Protein AF-A0A3N0DZB9-F1 (afdb_monomer)

Foldseek 3Di:
DVVVQVVQQVVQVQFPAHTDVLLVVLLVVQLVCVVVVCVVVVHDDDPDVVVSSVVSNVCSSPGD

Solvent-accessible surface area (backbone atoms only — not com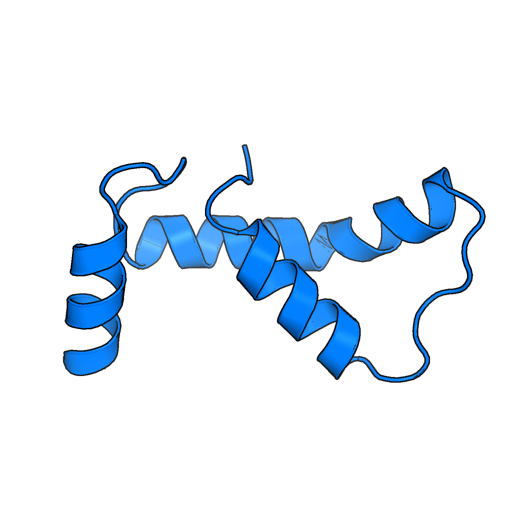parable to full-atom values): 3727 Å² total; per-residue (Å²): 111,67,68,59,47,55,55,44,54,72,56,28,85,85,30,72,38,67,41,64,68,41,40,52,52,35,30,53,54,37,60,76,46,54,68,52,58,28,62,76,71,72,46,79,77,72,93,50,68,66,57,58,52,51,52,24,62,72,44,25,48,74,47,133

Structure (mmCIF, N/CA/C/O backbone):
data_AF-A0A3N0DZB9-F1
#
_entry.id   AF-A0A3N0DZB9-F1
#
loop_
_atom_site.group_PDB
_atom_site.id
_atom_site.type_symbol
_atom_site.label_atom_id
_atom_site.label_alt_id
_atom_site.label_comp_id
_atom_site.label_asym_id
_atom_site.label_entity_id
_atom_site.label_seq_id
_atom_site.pdbx_PDB_ins_code
_atom_site.Cartn_x
_atom_site.Cartn_y
_atom_site.Cartn_z
_atom_site.occupancy
_atom_site.B_iso_or_equiv
_atom_site.auth_seq_id
_atom_site.auth_comp_id
_atom_site.auth_asym_id
_atom_site.auth_atom_id
_atom_site.pdbx_PDB_model_num
ATOM 1 N N . MET A 1 1 ? -4.288 -5.797 -19.798 1.00 51.41 1 MET A N 1
ATOM 2 C CA . MET A 1 1 ? -2.904 -5.914 -1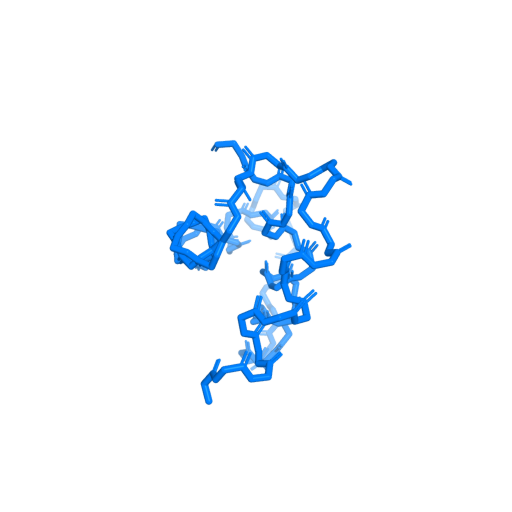9.285 1.00 51.41 1 MET A CA 1
ATOM 3 C C . MET A 1 1 ? -1.935 -4.957 -19.969 1.00 51.41 1 MET A C 1
ATOM 5 O O . MET A 1 1 ? -1.119 -4.377 -19.273 1.00 51.41 1 MET A O 1
ATOM 9 N N . GLU A 1 2 ? -2.021 -4.753 -21.286 1.00 58.53 2 GLU A N 1
ATOM 10 C CA . GLU A 1 2 ? -1.094 -3.879 -22.032 1.00 58.53 2 GLU A CA 1
ATOM 11 C C . GLU A 1 2 ? -1.223 -2.385 -21.682 1.00 58.53 2 GLU A C 1
ATOM 13 O O . GLU A 1 2 ? -0.218 -1.721 -21.471 1.00 58.53 2 GLU A O 1
ATOM 18 N N . LEU A 1 3 ? -2.452 -1.890 -21.483 1.00 55.16 3 LEU A N 1
ATOM 19 C CA . LEU A 1 3 ? -2.711 -0.521 -21.008 1.00 55.16 3 LEU A CA 1
ATOM 20 C C . LEU A 1 3 ? -2.096 -0.236 -19.630 1.00 55.16 3 LEU A C 1
ATOM 22 O O . LEU A 1 3 ? -1.467 0.795 -19.450 1.00 55.16 3 LEU A O 1
ATOM 26 N N . VAL A 1 4 ? -2.229 -1.168 -18.682 1.00 56.84 4 VAL A N 1
ATOM 27 C CA . VAL A 1 4 ? -1.656 -1.027 -17.330 1.00 56.84 4 VAL A CA 1
ATOM 28 C C . VAL A 1 4 ? -0.126 -1.042 -17.383 1.00 56.84 4 VAL A C 1
ATOM 30 O O . VAL A 1 4 ? 0.515 -0.241 -16.716 1.00 56.84 4 VAL A O 1
ATOM 33 N N . ARG A 1 5 ? 0.474 -1.893 -18.230 1.00 62.66 5 ARG A N 1
ATOM 34 C CA . ARG A 1 5 ? 1.929 -1.877 -18.467 1.00 62.66 5 ARG A CA 1
ATOM 35 C C . ARG A 1 5 ? 2.398 -0.547 -19.063 1.00 62.66 5 ARG A C 1
ATOM 37 O O . ARG A 1 5 ? 3.437 -0.048 -18.650 1.00 62.66 5 ARG A O 1
ATOM 44 N N . ALA A 1 6 ? 1.649 0.019 -20.009 1.00 64.00 6 ALA A N 1
ATOM 45 C CA . ALA A 1 6 ? 1.987 1.294 -20.641 1.00 64.00 6 ALA A CA 1
ATOM 46 C C . ALA A 1 6 ? 1.861 2.489 -19.679 1.00 64.00 6 ALA A C 1
ATOM 48 O O . ALA A 1 6 ? 2.668 3.413 -19.749 1.00 64.00 6 ALA A O 1
ATOM 49 N N . ASP A 1 7 ? 0.880 2.458 -18.775 1.00 62.44 7 ASP A N 1
ATOM 50 C CA . ASP A 1 7 ? 0.668 3.514 -17.781 1.00 62.44 7 ASP A CA 1
ATOM 51 C C . ASP A 1 7 ? 1.753 3.487 -16.691 1.00 62.44 7 ASP A C 1
ATOM 53 O O . ASP A 1 7 ? 2.332 4.521 -16.367 1.00 62.44 7 ASP A O 1
ATOM 57 N N . LEU A 1 8 ? 2.139 2.293 -16.222 1.00 62.84 8 LEU A N 1
ATOM 58 C CA . LEU A 1 8 ? 3.257 2.115 -15.283 1.00 62.84 8 LEU A CA 1
ATOM 59 C C . LEU A 1 8 ? 4.609 2.489 -15.906 1.00 62.84 8 LEU A C 1
ATOM 61 O O . LEU A 1 8 ? 5.437 3.117 -15.256 1.00 62.84 8 LEU A O 1
ATOM 65 N N . ALA A 1 9 ? 4.823 2.176 -17.188 1.00 63.38 9 ALA A N 1
ATOM 66 C CA . ALA A 1 9 ? 6.040 2.566 -17.902 1.00 63.38 9 ALA A CA 1
ATOM 67 C C . ALA A 1 9 ? 6.183 4.092 -18.068 1.00 63.38 9 ALA A C 1
ATOM 69 O O . ALA A 1 9 ? 7.299 4.585 -18.179 1.00 63.38 9 ALA A O 1
ATOM 70 N N . ARG A 1 10 ? 5.077 4.853 -18.066 1.00 63.78 10 ARG A N 1
ATOM 71 C CA . ARG A 1 10 ? 5.105 6.327 -18.086 1.00 63.78 10 ARG A CA 1
ATOM 72 C C . ARG A 1 10 ? 5.460 6.955 -16.738 1.00 63.78 10 ARG A C 1
ATOM 74 O O . ARG A 1 10 ? 5.862 8.113 -16.731 1.00 63.78 10 ARG A O 1
ATOM 81 N N . GLY A 1 11 ? 5.268 6.233 -15.633 1.00 59.53 11 GLY A N 1
ATOM 82 C CA . GLY A 1 11 ? 5.602 6.681 -14.277 1.00 59.53 11 GLY A CA 1
ATOM 83 C C . GLY A 1 11 ? 6.974 6.220 -13.781 1.00 59.53 11 GLY A C 1
ATOM 84 O O . GLY A 1 11 ? 7.404 6.686 -12.736 1.00 59.53 11 GLY A O 1
ATOM 85 N N . ALA A 1 12 ? 7.650 5.335 -14.525 1.00 59.62 12 ALA A N 1
ATOM 86 C CA . ALA A 1 12 ? 8.882 4.667 -14.099 1.00 59.62 12 ALA A CA 1
ATOM 87 C C . ALA A 1 12 ? 10.088 5.607 -13.903 1.00 59.62 12 ALA A C 1
ATOM 89 O O . ALA A 1 12 ? 10.980 5.279 -13.125 1.00 59.62 12 ALA A O 1
ATOM 90 N N . ASP A 1 13 ? 10.110 6.776 -14.556 1.00 58.91 13 ASP A N 1
ATOM 91 C CA . ASP A 1 13 ? 11.129 7.800 -14.305 1.00 58.91 13 ASP A CA 1
ATOM 92 C C . ASP A 1 13 ? 10.960 8.356 -12.876 1.00 58.91 13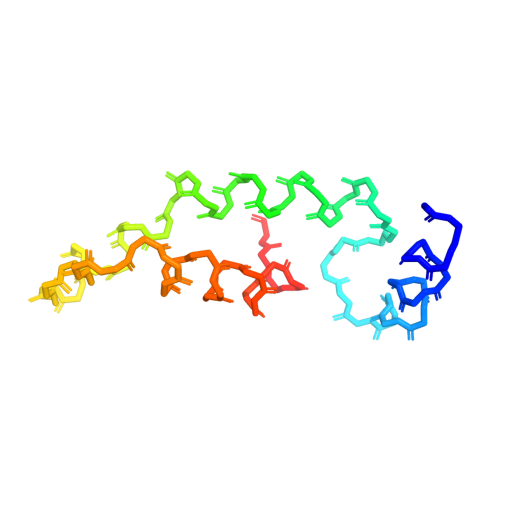 ASP A C 1
ATOM 94 O O . ASP A 1 13 ? 10.158 9.260 -12.629 1.00 58.91 13 ASP A O 1
ATOM 98 N N . GLY A 1 14 ? 11.728 7.806 -11.930 1.00 65.19 14 GLY A N 1
ATOM 99 C CA . GLY A 1 14 ? 11.764 8.230 -10.526 1.00 65.19 14 GLY A CA 1
ATOM 100 C C . GLY A 1 14 ? 11.204 7.225 -9.517 1.00 65.19 14 GLY A C 1
ATOM 101 O O . GLY A 1 14 ? 11.082 7.576 -8.345 1.00 65.19 14 GLY A O 1
ATOM 102 N N . TRP A 1 15 ? 10.853 6.011 -9.944 1.00 74.19 15 TRP A N 1
ATOM 103 C CA . TRP A 1 15 ? 10.492 4.920 -9.035 1.00 74.19 15 TRP A CA 1
ATOM 104 C C . TRP A 1 15 ? 11.731 4.105 -8.663 1.00 74.19 15 TRP A C 1
ATOM 106 O O . TRP A 1 15 ? 12.617 3.918 -9.493 1.00 74.19 15 TRP A O 1
ATOM 116 N N . GLU A 1 16 ? 11.765 3.584 -7.436 1.00 71.50 16 GLU A N 1
ATOM 117 C CA . GLU A 1 16 ? 12.804 2.653 -6.953 1.00 71.50 16 GLU A CA 1
ATOM 118 C C . GLU A 1 16 ? 12.910 1.401 -7.847 1.00 71.50 16 GLU A C 1
ATOM 120 O O . GLU A 1 16 ? 13.989 0.843 -8.060 1.00 71.50 16 GLU A O 1
ATOM 125 N N . HIS A 1 17 ? 11.781 0.979 -8.429 1.00 71.62 17 HIS A N 1
ATOM 126 C CA . HIS A 1 17 ? 11.684 -0.215 -9.259 1.00 71.62 17 HIS A CA 1
ATOM 127 C C . HIS A 1 17 ? 11.112 0.095 -10.644 1.00 71.62 17 HIS A C 1
ATOM 129 O O . HIS A 1 17 ? 9.966 0.529 -10.792 1.00 71.62 17 HIS A O 1
ATOM 135 N N . GLU A 1 18 ? 11.902 -0.179 -11.683 1.00 74.00 18 GLU A N 1
ATOM 136 C CA . GLU A 1 18 ? 11.491 0.037 -13.068 1.00 74.00 18 GLU A CA 1
ATOM 137 C C . GLU A 1 18 ? 10.562 -1.082 -13.577 1.00 74.00 18 GLU A C 1
ATOM 139 O O . GLU A 1 18 ? 10.864 -2.276 -13.509 1.00 74.00 18 GLU A O 1
ATOM 144 N N . GLY A 1 19 ? 9.436 -0.683 -14.174 1.00 76.94 19 GLY A N 1
ATOM 145 C CA . GLY A 1 19 ? 8.514 -1.587 -14.865 1.00 76.94 19 GLY A CA 1
ATOM 146 C C . GLY A 1 19 ? 7.531 -2.341 -13.958 1.00 76.94 19 GLY A C 1
ATOM 147 O O . GLY A 1 19 ? 7.583 -2.292 -12.734 1.00 76.94 19 GLY A O 1
ATOM 148 N N . LEU A 1 20 ? 6.577 -3.045 -14.587 1.00 82.00 20 LEU A N 1
ATOM 149 C CA . LEU A 1 20 ? 5.474 -3.709 -13.874 1.00 82.00 20 LEU A CA 1
ATOM 150 C C . LEU A 1 20 ? 5.964 -4.775 -12.888 1.00 82.00 20 LEU A C 1
ATOM 152 O O . LEU A 1 20 ? 5.391 -4.902 -11.813 1.00 82.00 20 LEU A O 1
ATOM 156 N N . ASP A 1 21 ? 6.969 -5.562 -13.266 1.00 85.31 21 ASP A N 1
ATOM 157 C CA . ASP A 1 21 ? 7.374 -6.716 -12.463 1.00 85.31 21 ASP A CA 1
ATOM 158 C C . ASP A 1 21 ? 8.022 -6.252 -11.144 1.00 85.31 21 ASP A C 1
ATOM 160 O O . ASP A 1 21 ? 7.629 -6.735 -10.084 1.00 85.31 21 ASP A O 1
ATOM 164 N N . GLY A 1 22 ? 8.896 -5.237 -11.194 1.00 84.62 22 GLY A N 1
ATOM 165 C CA . GLY A 1 22 ? 9.481 -4.618 -9.999 1.00 84.62 22 GLY A CA 1
ATOM 166 C C . GLY A 1 22 ? 8.443 -3.898 -9.134 1.00 84.62 22 GLY A C 1
ATOM 167 O O . GLY A 1 22 ? 8.429 -4.063 -7.918 1.00 84.62 22 GLY A O 1
ATOM 168 N N . PHE A 1 23 ? 7.495 -3.188 -9.755 1.00 86.69 23 PHE A N 1
ATOM 169 C CA . PHE A 1 23 ? 6.375 -2.591 -9.023 1.00 86.69 23 PHE A CA 1
ATOM 170 C C . PHE A 1 23 ? 5.543 -3.643 -8.273 1.00 86.69 23 PHE A C 1
ATOM 172 O O . PHE A 1 23 ? 5.193 -3.446 -7.116 1.00 86.69 23 PHE A O 1
ATOM 179 N N . LEU A 1 24 ? 5.210 -4.772 -8.908 1.00 90.12 24 LEU A N 1
ATOM 180 C CA . LEU A 1 24 ? 4.410 -5.819 -8.267 1.00 90.12 24 LEU A CA 1
ATOM 181 C C . LEU A 1 24 ? 5.163 -6.524 -7.134 1.00 90.12 24 LEU A C 1
ATOM 183 O O . LEU A 1 24 ? 4.537 -6.897 -6.141 1.00 90.12 24 LEU A O 1
ATOM 187 N N . GLU A 1 25 ? 6.476 -6.707 -7.277 1.00 92.12 25 GLU A N 1
ATOM 188 C CA . GLU A 1 25 ? 7.328 -7.253 -6.219 1.00 92.12 25 GLU A CA 1
ATOM 189 C C . GLU A 1 25 ? 7.333 -6.333 -4.992 1.00 92.12 25 GLU A C 1
ATOM 191 O O . GLU A 1 25 ? 6.996 -6.772 -3.889 1.00 92.12 25 GLU A O 1
ATOM 196 N N . ALA A 1 26 ? 7.591 -5.042 -5.200 1.00 91.75 26 ALA A N 1
ATOM 197 C CA . ALA A 1 26 ? 7.590 -4.030 -4.150 1.00 91.75 26 ALA A CA 1
ATOM 198 C C . ALA A 1 26 ? 6.217 -3.846 -3.500 1.00 91.75 26 ALA A C 1
ATOM 200 O O . ALA A 1 26 ? 6.105 -3.771 -2.278 1.00 91.75 26 ALA A O 1
ATOM 201 N N . PHE A 1 27 ? 5.147 -3.865 -4.296 1.00 93.38 27 PHE A N 1
ATOM 202 C CA . PHE A 1 27 ? 3.783 -3.789 -3.787 1.00 93.38 27 PHE A CA 1
ATOM 203 C C . PHE A 1 27 ? 3.449 -4.980 -2.889 1.00 93.38 27 PHE A C 1
ATOM 205 O O . PHE A 1 27 ? 2.851 -4.813 -1.827 1.00 93.38 27 PHE A O 1
ATOM 212 N N . GLY A 1 28 ? 3.854 -6.189 -3.288 1.00 94.81 28 GLY A N 1
ATOM 213 C CA . GLY A 1 28 ? 3.683 -7.390 -2.475 1.00 94.81 28 GLY A CA 1
ATOM 214 C C . GLY A 1 28 ? 4.473 -7.324 -1.166 1.00 94.81 28 GLY A C 1
ATOM 215 O O . GLY A 1 28 ? 3.936 -7.662 -0.110 1.00 94.81 28 GLY A O 1
ATOM 216 N N . ALA A 1 29 ? 5.720 -6.850 -1.222 1.00 94.44 29 ALA A N 1
ATOM 217 C CA . ALA A 1 29 ? 6.557 -6.662 -0.043 1.00 94.44 29 ALA A CA 1
ATOM 218 C C . ALA A 1 29 ? 5.960 -5.624 0.925 1.00 94.44 29 ALA A C 1
ATOM 220 O O . ALA A 1 29 ? 5.836 -5.904 2.119 1.00 94.44 29 ALA A O 1
ATOM 221 N N . LEU A 1 30 ? 5.516 -4.474 0.409 1.00 94.31 30 LEU A N 1
ATOM 222 C CA . LEU A 1 30 ? 4.890 -3.416 1.197 1.00 94.31 30 LEU A CA 1
ATOM 223 C C . LEU A 1 30 ? 3.545 -3.857 1.784 1.00 94.31 30 LEU A C 1
ATOM 225 O O . LEU A 1 30 ? 3.293 -3.611 2.957 1.00 94.31 30 LEU A O 1
ATOM 229 N N . LEU A 1 31 ? 2.699 -4.582 1.045 1.00 95.50 31 LEU A N 1
ATOM 230 C CA . LEU A 1 31 ? 1.475 -5.174 1.607 1.00 95.50 31 LEU A CA 1
ATOM 231 C C . LEU A 1 31 ? 1.765 -6.103 2.794 1.00 95.50 31 LEU A C 1
ATOM 233 O O . LEU A 1 31 ? 0.992 -6.138 3.748 1.00 95.50 31 LEU A O 1
ATOM 237 N N . GLY A 1 32 ? 2.873 -6.844 2.748 1.00 94.44 32 GLY A N 1
ATOM 238 C CA . GLY A 1 32 ? 3.304 -7.708 3.845 1.00 94.44 32 GLY A CA 1
ATOM 239 C C . GLY A 1 32 ? 3.860 -6.959 5.060 1.00 94.44 32 GLY A C 1
ATOM 240 O O . GLY A 1 32 ? 4.000 -7.563 6.123 1.00 94.44 32 GLY A O 1
ATOM 241 N N . SER A 1 33 ? 4.185 -5.670 4.925 1.00 94.81 33 SER A N 1
ATOM 242 C CA . SER A 1 33 ? 4.845 -4.877 5.968 1.00 94.81 33 SER A CA 1
ATOM 243 C C . SER A 1 33 ? 4.065 -3.635 6.420 1.00 94.81 33 SER A C 1
ATOM 245 O O . SER A 1 33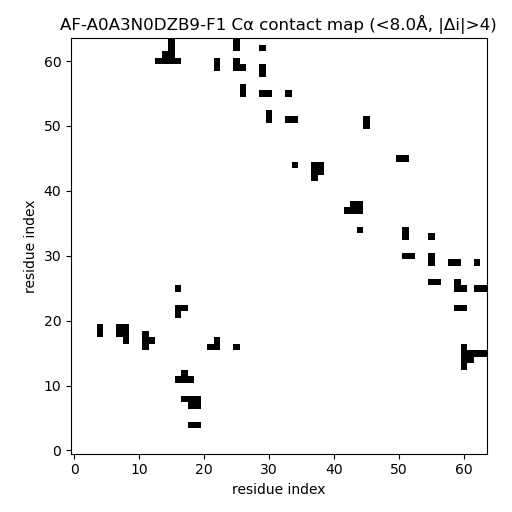 ? 4.379 -3.101 7.482 1.00 94.81 33 SER A O 1
ATOM 247 N N . ILE A 1 34 ? 3.032 -3.203 5.686 1.00 94.88 34 ILE A N 1
ATOM 248 C CA . ILE A 1 34 ? 2.299 -1.940 5.893 1.00 94.88 34 ILE A CA 1
ATOM 249 C C . ILE A 1 34 ? 1.702 -1.814 7.302 1.00 94.88 34 ILE A C 1
ATOM 251 O O . ILE A 1 34 ? 1.714 -0.737 7.894 1.00 94.88 34 ILE A O 1
ATOM 255 N N . GLU A 1 35 ? 1.251 -2.920 7.897 1.00 94.62 35 GLU A N 1
ATOM 256 C CA . GLU A 1 35 ? 0.702 -2.935 9.259 1.00 94.62 35 GLU A CA 1
ATOM 257 C C . GLU A 1 35 ? 1.749 -2.555 10.320 1.00 94.62 35 GLU A C 1
ATOM 259 O O . GLU A 1 35 ? 1.405 -1.976 11.352 1.00 94.62 35 GLU A O 1
ATOM 264 N N . ASN A 1 36 ? 3.039 -2.793 10.053 1.00 94.69 36 ASN A N 1
ATOM 265 C CA . ASN A 1 36 ? 4.111 -2.414 10.973 1.00 94.69 36 ASN A CA 1
ATOM 266 C C . ASN A 1 36 ? 4.212 -0.895 11.144 1.00 94.69 36 ASN A C 1
ATOM 268 O O . ASN A 1 36 ? 4.633 -0.444 12.205 1.00 94.69 36 ASN A O 1
ATOM 272 N N . VAL A 1 37 ? 3.807 -0.095 10.149 1.00 93.31 37 VAL A N 1
ATOM 273 C CA . VAL A 1 37 ? 3.774 1.374 10.269 1.00 93.31 37 VAL A CA 1
ATOM 274 C C . VAL A 1 37 ? 2.827 1.792 11.393 1.00 93.31 37 VAL A C 1
ATOM 276 O O . VAL A 1 37 ? 3.194 2.597 12.246 1.00 93.31 37 VAL A O 1
ATOM 279 N N . TYR A 1 38 ? 1.642 1.184 11.442 1.00 95.31 38 TYR A N 1
ATOM 280 C CA . TYR A 1 38 ? 0.647 1.436 12.481 1.00 95.31 38 TYR A CA 1
ATOM 281 C C . TYR A 1 38 ? 1.149 1.000 13.856 1.00 95.31 38 TYR A C 1
ATOM 283 O O . TYR A 1 38 ? 1.124 1.783 14.806 1.00 95.31 38 TYR A O 1
ATOM 291 N N . VAL A 1 39 ? 1.692 -0.219 13.945 1.00 95.62 39 VAL A N 1
ATOM 292 C CA . VAL A 1 39 ? 2.258 -0.757 15.191 1.00 95.62 39 VAL A CA 1
ATOM 293 C C . VAL A 1 39 ? 3.374 0.141 15.730 1.00 95.62 39 VAL A C 1
ATOM 295 O O . VAL A 1 39 ? 3.379 0.462 16.917 1.00 95.62 39 VAL A O 1
ATOM 298 N N . ASN A 1 40 ? 4.293 0.581 14.869 1.00 96.06 40 ASN A N 1
ATOM 299 C CA . ASN A 1 40 ? 5.437 1.403 15.263 1.00 96.06 40 ASN A CA 1
ATOM 300 C C . ASN A 1 40 ? 5.031 2.809 15.718 1.00 96.06 40 ASN A C 1
ATOM 302 O O . ASN A 1 40 ? 5.674 3.371 16.605 1.00 96.06 40 ASN A O 1
ATOM 306 N N . ASN A 1 41 ? 3.963 3.362 15.144 1.00 95.88 41 ASN A N 1
ATOM 307 C CA . ASN A 1 41 ? 3.452 4.681 15.508 1.00 95.88 41 ASN A CA 1
ATOM 308 C C . ASN A 1 41 ? 2.482 4.645 16.702 1.00 95.88 41 ASN A C 1
ATOM 310 O O . ASN A 1 41 ? 2.147 5.692 17.251 1.00 95.88 41 ASN A O 1
ATOM 314 N N . GLY A 1 42 ? 2.051 3.454 17.133 1.00 96.94 42 GLY A N 1
ATOM 315 C CA . GLY A 1 42 ? 1.008 3.298 18.150 1.00 96.94 42 GLY A CA 1
ATOM 316 C C . GLY A 1 42 ? -0.392 3.653 17.639 1.00 96.94 42 GLY A C 1
ATOM 317 O O . GLY A 1 42 ? -1.289 3.909 18.445 1.00 96.94 42 GLY A O 1
ATOM 318 N N . ASP A 1 43 ? -0.576 3.667 16.320 1.00 96.62 43 ASP A N 1
ATOM 319 C CA . ASP A 1 43 ? -1.847 3.951 15.667 1.00 96.62 43 ASP A CA 1
ATOM 320 C C . ASP A 1 43 ? -2.693 2.671 15.539 1.00 96.62 43 ASP A C 1
ATOM 322 O O . ASP A 1 43 ? -2.153 1.574 15.358 1.00 96.62 43 ASP A O 1
ATOM 326 N N . PRO A 1 44 ? -4.032 2.770 15.605 1.00 96.25 44 PRO A N 1
ATOM 327 C CA . PRO A 1 44 ? -4.900 1.631 15.341 1.00 96.25 44 PRO A CA 1
ATOM 328 C C . PRO A 1 44 ? -4.852 1.243 13.860 1.00 96.25 44 PRO A C 1
ATOM 330 O O . PRO A 1 44 ? -4.836 2.107 12.981 1.00 96.25 44 PRO A O 1
ATOM 333 N N . LEU A 1 45 ? -4.908 -0.063 13.582 1.00 95.44 45 LEU A N 1
ATOM 334 C CA . LEU A 1 45 ? -5.085 -0.544 12.214 1.00 95.44 45 LEU A CA 1
ATOM 335 C C . LEU A 1 45 ? -6.431 -0.067 11.640 1.00 95.44 45 LEU A C 1
ATOM 337 O O . LEU A 1 45 ? -7.422 -0.016 12.373 1.00 95.44 45 LEU A O 1
ATOM 341 N N . PRO A 1 46 ? -6.503 0.257 10.336 1.00 95.06 46 PRO A N 1
ATOM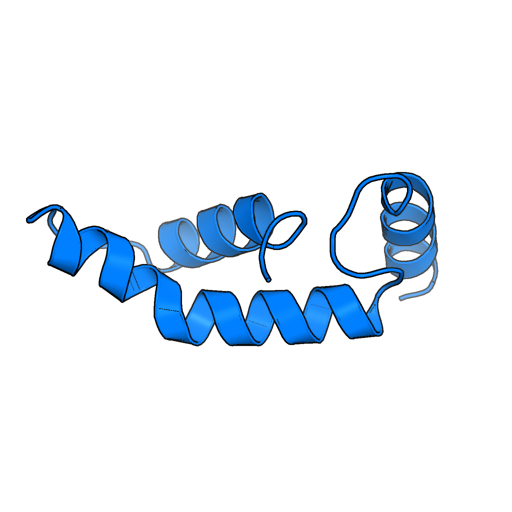 342 C CA . PRO A 1 46 ? -7.760 0.600 9.689 1.00 95.06 46 PRO A CA 1
ATOM 343 C C . PRO A 1 46 ? -8.717 -0.595 9.668 1.00 95.06 46 PRO A C 1
ATOM 345 O O . PRO A 1 46 ? -8.334 -1.695 9.277 1.00 95.06 46 PRO A O 1
ATOM 348 N N . ASP A 1 47 ? -9.995 -0.361 9.969 1.00 95.94 47 ASP A N 1
ATOM 349 C CA . ASP A 1 47 ? -11.029 -1.408 9.891 1.00 95.94 47 ASP A CA 1
ATOM 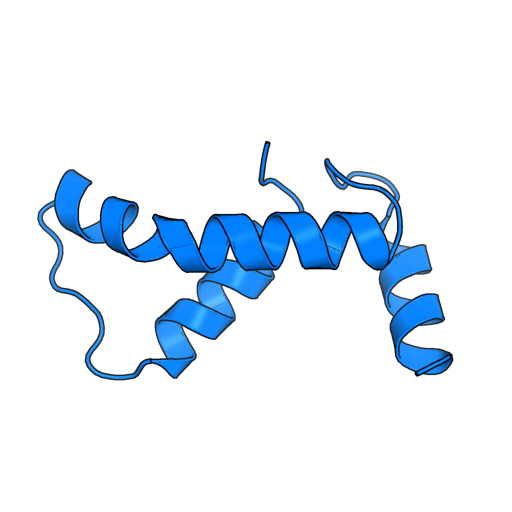350 C C . ASP A 1 47 ? -11.281 -1.894 8.452 1.00 95.94 47 ASP A C 1
ATOM 352 O O . ASP A 1 47 ? -11.756 -3.007 8.221 1.00 95.94 47 ASP A O 1
ATOM 356 N N . S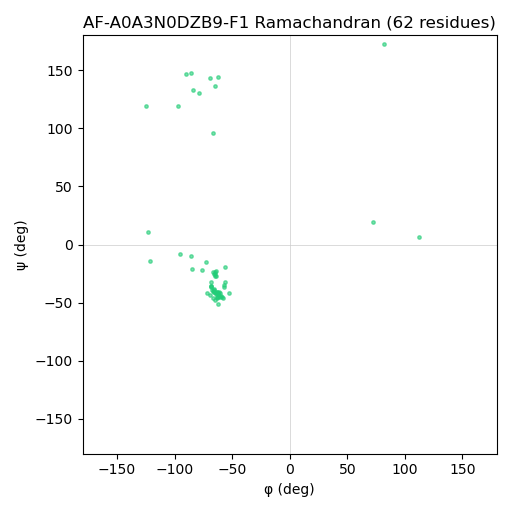ER A 1 48 ? -10.999 -1.038 7.465 1.00 96.12 48 SER A N 1
ATOM 357 C CA . SER A 1 48 ? -11.172 -1.356 6.051 1.00 96.12 48 SER A CA 1
ATOM 358 C C . SER A 1 48 ? -9.845 -1.812 5.439 1.00 96.12 48 SER A C 1
ATOM 360 O O . SER A 1 48 ? -8.922 -0.998 5.335 1.00 96.12 48 SER A O 1
ATOM 362 N N . PRO A 1 49 ? -9.751 -3.050 4.919 1.00 93.06 49 PRO A N 1
ATOM 363 C CA . PRO A 1 49 ? -8.524 -3.543 4.289 1.00 93.06 49 PRO A CA 1
ATOM 364 C C . PRO A 1 49 ? -8.155 -2.752 3.027 1.00 93.06 49 PRO A C 1
ATOM 366 O O . PRO A 1 49 ? -6.992 -2.687 2.642 1.00 93.06 49 PRO A O 1
ATOM 369 N N . TRP A 1 50 ? -9.130 -2.097 2.390 1.00 94.69 50 TRP A N 1
ATOM 370 C CA . TRP A 1 50 ? -8.890 -1.270 1.208 1.00 94.69 50 TRP A CA 1
ATOM 371 C C . TRP A 1 50 ? -8.052 -0.027 1.497 1.00 94.69 50 TRP A C 1
ATOM 373 O O . TRP A 1 50 ? -7.403 0.476 0.584 1.00 94.69 50 TRP A O 1
ATOM 383 N N . VAL A 1 51 ? -8.031 0.448 2.746 1.00 95.19 51 VAL A N 1
ATOM 384 C CA . VAL A 1 51 ? -7.147 1.549 3.153 1.00 95.19 51 VAL A CA 1
ATOM 385 C C . VAL A 1 51 ? -5.690 1.100 3.074 1.00 95.19 51 VAL A C 1
ATOM 387 O O . VAL A 1 51 ? -4.883 1.790 2.460 1.00 95.19 51 VAL A O 1
ATOM 390 N N . LEU A 1 52 ? -5.381 -0.091 3.594 1.00 94.69 52 LEU A N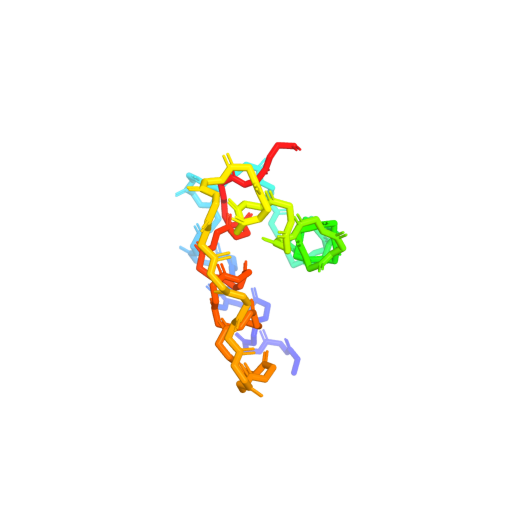 1
ATOM 391 C CA . LEU A 1 52 ? -4.034 -0.665 3.539 1.00 94.69 52 LEU A CA 1
ATOM 392 C C . LEU A 1 52 ? -3.587 -0.921 2.094 1.00 94.69 52 LEU A C 1
ATOM 394 O O . LEU A 1 52 ? -2.455 -0.616 1.734 1.00 94.69 52 LEU A O 1
ATOM 398 N N . VAL A 1 53 ? -4.493 -1.416 1.242 1.00 95.06 53 VAL A N 1
ATOM 399 C CA . VAL A 1 53 ? -4.211 -1.610 -0.192 1.00 95.06 53 VAL A CA 1
ATOM 400 C C . VAL A 1 53 ? -3.912 -0.282 -0.890 1.00 95.06 53 VAL A C 1
ATOM 402 O O . VAL A 1 53 ? -2.954 -0.208 -1.655 1.00 95.06 53 VAL A O 1
ATOM 405 N N . ALA A 1 54 ? -4.708 0.762 -0.639 1.00 92.81 54 ALA A N 1
ATOM 406 C CA . ALA A 1 54 ? -4.498 2.076 -1.245 1.00 92.81 54 ALA A CA 1
ATOM 407 C C . ALA A 1 54 ? -3.159 2.691 -0.816 1.00 92.81 54 ALA A C 1
ATOM 409 O O . ALA A 1 54 ? -2.396 3.149 -1.659 1.00 92.81 54 ALA A O 1
ATOM 410 N N . GLN A 1 55 ? -2.834 2.622 0.474 1.00 93.75 55 GLN A N 1
ATOM 411 C CA . GLN A 1 55 ? -1.564 3.126 0.993 1.00 93.75 55 GLN A CA 1
ATOM 412 C C . GLN A 1 55 ? -0.364 2.342 0.466 1.00 93.75 55 GLN A C 1
ATOM 414 O O . GLN A 1 55 ? 0.658 2.934 0.133 1.00 93.75 55 GLN A O 1
ATOM 419 N N . ALA A 1 56 ? -0.485 1.018 0.348 1.00 93.38 56 ALA A N 1
ATOM 420 C CA . ALA A 1 56 ? 0.557 0.211 -0.265 1.00 93.38 56 ALA A CA 1
ATOM 421 C C . ALA A 1 56 ? 0.741 0.584 -1.746 1.00 93.38 56 ALA A C 1
ATOM 423 O O . ALA A 1 56 ? 1.871 0.749 -2.189 1.00 93.38 56 ALA A O 1
ATOM 424 N N . LEU A 1 57 ? -0.337 0.806 -2.508 1.00 90.56 57 LEU A N 1
ATOM 425 C CA . LEU A 1 57 ? -0.241 1.273 -3.898 1.00 90.56 57 LEU A CA 1
ATOM 426 C C . LEU A 1 57 ? 0.453 2.639 -4.007 1.00 90.56 57 LEU A C 1
ATOM 428 O O . LEU A 1 57 ? 1.279 2.825 -4.897 1.00 90.56 57 LEU A O 1
ATOM 432 N N . GLU A 1 58 ? 0.142 3.572 -3.106 1.00 89.00 58 GLU A N 1
ATOM 433 C CA . GLU A 1 58 ? 0.761 4.904 -3.058 1.00 89.00 58 GLU A CA 1
ATOM 434 C C . GLU A 1 58 ? 2.240 4.857 -2.647 1.00 89.00 58 GLU A C 1
ATOM 436 O O . GLU A 1 58 ? 3.039 5.629 -3.170 1.00 89.00 58 GLU A O 1
ATOM 441 N N . GLY A 1 59 ? 2.616 3.955 -1.734 1.00 88.75 59 GLY A N 1
ATOM 442 C CA . GLY A 1 59 ? 3.989 3.819 -1.239 1.00 88.75 59 GLY A CA 1
ATOM 443 C C . GLY A 1 59 ? 4.907 2.952 -2.106 1.00 88.75 59 GLY A C 1
ATOM 444 O O . GLY A 1 59 ? 6.122 3.107 -2.036 1.00 88.75 59 GLY A O 1
ATOM 445 N N . THR A 1 60 ? 4.352 2.071 -2.944 1.00 90.00 60 THR A N 1
ATOM 446 C CA . THR A 1 60 ? 5.122 1.130 -3.785 1.00 90.00 60 THR A CA 1
ATOM 447 C C . THR A 1 60 ? 6.203 1.795 -4.646 1.00 90.00 60 THR A C 1
ATOM 449 O O . THR A 1 60 ? 7.302 1.251 -4.710 1.00 90.00 60 THR A O 1
ATOM 452 N N . PRO A 1 61 ? 5.962 2.955 -5.290 1.00 84.44 61 PRO A N 1
ATOM 453 C CA . PRO A 1 61 ? 6.993 3.652 -6.064 1.00 84.44 61 PRO A CA 1
ATOM 454 C C . PRO A 1 61 ? 8.282 4.001 -5.305 1.00 84.44 61 PRO A C 1
ATOM 456 O O . PRO A 1 61 ? 9.294 4.290 -5.940 1.00 84.44 61 PRO A O 1
ATOM 459 N N . HIS A 1 62 ? 8.228 4.026 -3.972 1.00 84.38 62 HIS A N 1
ATOM 460 C CA . HIS A 1 62 ? 9.282 4.512 -3.078 1.00 84.38 62 HIS A CA 1
ATOM 461 C C . HIS A 1 62 ? 9.744 3.451 -2.069 1.00 84.38 62 HIS A C 1
ATOM 463 O O . HIS A 1 62 ? 10.386 3.787 -1.077 1.00 84.38 62 HIS A O 1
ATOM 469 N N . TYR A 1 63 ? 9.329 2.200 -2.255 1.00 79.69 63 TYR A N 1
ATOM 470 C CA . 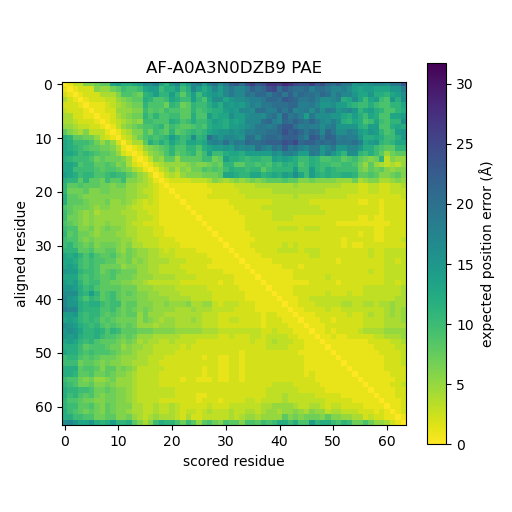TYR A 1 63 ? 9.707 1.103 -1.376 1.00 79.69 63 TYR A CA 1
ATOM 471 C C . TYR A 1 63 ? 11.072 0.551 -1.814 1.00 79.69 63 TYR A C 1
ATOM 473 O O . TYR A 1 63 ? 11.256 0.355 -3.007 1.00 79.69 63 TYR A O 1
ATOM 481 N N . GLU A 1 64 ? 12.000 0.344 -0.870 1.00 74.69 64 GLU A N 1
ATOM 482 C CA . GLU A 1 64 ? 13.370 -0.176 -1.094 1.00 74.69 64 GLU A CA 1
ATOM 483 C C . GLU A 1 64 ? 13.486 -1.682 -0.792 1.00 74.69 64 GLU A C 1
ATOM 485 O O . GLU A 1 64 ? 12.872 -2.147 0.203 1.00 74.69 64 GLU A O 1
#

Radius of gyration: 13.02 Å; Cα contacts (8 Å, |Δi|>4): 50; chains: 1; bounding box: 24×16×40 Å

Mean predicted aligned error: 5.99 Å

Organism: NCBI:txid1542737

Sequence (64 aa):
MELVRADLARGADGWEHEGLDGFLEAFGALLGSIENVYVNNGDPLPDSPWVLVAQALEGTPHYE

pLDDT: mean 83.65, std 14.04, range [51.41, 96.94]

Nearest PDB structures (foldseek):
  1v66-assembly1_A  TM=4.342E-01  e=8.483E+00  Homo sapiens

InterPro domains:
  IPR056077 Domain of unknown function DUF7660 [PF24693] (3-64)

Secondary structure (DSSP, 8-state):
-HHHHHHHHHH-TT-SS-HHHHHHHHHHHHHHHTHHHHHHHTPPPPSSHHHHHHHHHHHGGG--